Protein AF-A0A2N5GWT9-F1 (afdb_monomer_lite)

Radius of gyration: 23.22 Å; chains: 1; bounding box: 47×34×68 Å

Foldseek 3Di:
DLVVCVVVVHDDLDDQDDDPPPDQADDLVQWDADPVQRWTAHPVRFIWHFDDWDADPVRFIWTKTWTPLVCLVPDPCNVRHDPPPDSTHMDTAGPCNVSSVVSVVVCPDVVSVVVVVCCVVPPPVLVVCLCPPVVPVDQPDDDPVSSVVSVVSSVVVSVVVVVVVVVD

Structure (mmCIF, N/CA/C/O backbone):
data_AF-A0A2N5GWT9-F1
#
_entry.id   AF-A0A2N5GWT9-F1
#
loop_
_atom_site.group_PDB
_atom_site.id
_atom_site.type_symbol
_atom_site.label_atom_id
_atom_site.label_alt_id
_atom_site.label_comp_id
_atom_site.label_asym_id
_atom_site.label_entity_id
_atom_site.label_seq_id
_atom_site.pdbx_PDB_ins_code
_atom_site.Cartn_x
_atom_site.Cartn_y
_atom_site.Cartn_z
_atom_site.occupancy
_atom_site.B_iso_or_equiv
_atom_site.auth_seq_id
_atom_site.auth_comp_id
_atom_site.auth_asym_id
_atom_site.auth_atom_id
_atom_site.pdbx_PDB_model_num
ATOM 1 N N . MET A 1 1 ? -1.527 5.033 -4.634 1.00 63.69 1 MET A N 1
ATOM 2 C CA . MET A 1 1 ? -1.579 4.139 -5.816 1.00 63.69 1 MET A CA 1
ATOM 3 C C . MET A 1 1 ? -3.014 3.787 -6.204 1.00 63.69 1 MET A C 1
ATOM 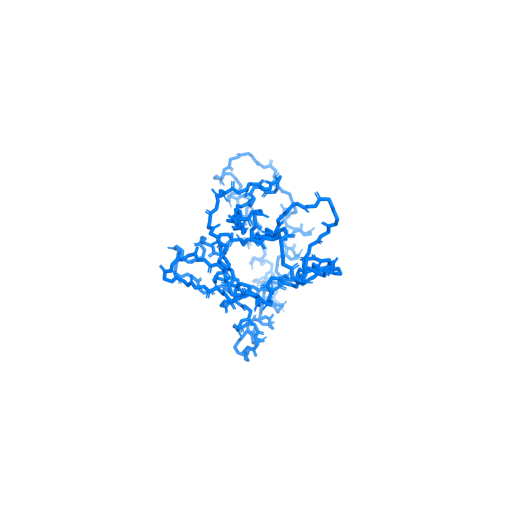5 O O . MET A 1 1 ? -3.448 4.249 -7.245 1.00 63.69 1 MET A O 1
ATOM 9 N N . HIS A 1 2 ? -3.769 3.047 -5.380 1.00 72.94 2 HIS A N 1
ATOM 10 C CA . HIS A 1 2 ? -5.136 2.610 -5.716 1.00 72.94 2 HIS A CA 1
ATOM 11 C C . HIS A 1 2 ? -6.083 3.750 -6.127 1.00 72.94 2 HIS A C 1
ATOM 13 O O . HIS A 1 2 ? -6.770 3.626 -7.133 1.00 72.94 2 HIS A O 1
ATOM 19 N N . HIS A 1 3 ? -6.065 4.876 -5.405 1.00 75.50 3 HIS A N 1
ATOM 20 C CA . HIS A 1 3 ? -6.870 6.051 -5.756 1.00 75.50 3 HIS A CA 1
ATOM 21 C C . HIS A 1 3 ? -6.557 6.581 -7.163 1.00 75.50 3 HIS A C 1
ATOM 23 O O . HIS A 1 3 ? -7.466 6.763 -7.958 1.00 75.50 3 HIS A O 1
ATOM 29 N N . GLY A 1 4 ? -5.276 6.773 -7.498 1.00 81.50 4 GLY A N 1
ATOM 30 C CA . GLY A 1 4 ? -4.877 7.272 -8.819 1.00 81.50 4 GLY A CA 1
ATOM 31 C C . GLY A 1 4 ? -5.277 6.331 -9.957 1.00 81.50 4 GLY A C 1
ATOM 32 O O . GLY A 1 4 ? -5.696 6.794 -11.007 1.00 81.50 4 GLY A O 1
ATOM 33 N N . LEU A 1 5 ? -5.225 5.015 -9.730 1.00 84.06 5 LEU A N 1
ATOM 34 C CA . LEU A 1 5 ? -5.711 4.036 -10.705 1.00 84.06 5 LEU A CA 1
ATOM 35 C C . LEU A 1 5 ? -7.223 4.143 -10.919 1.00 84.06 5 LEU A C 1
ATOM 37 O O . LEU A 1 5 ? -7.663 4.091 -12.058 1.00 84.06 5 LEU A O 1
ATOM 41 N N . LYS A 1 6 ? -8.001 4.354 -9.847 1.00 82.81 6 LYS A N 1
ATOM 42 C CA . LYS A 1 6 ? -9.445 4.603 -9.951 1.00 82.81 6 LYS A CA 1
ATOM 43 C C . LYS A 1 6 ? -9.733 5.873 -10.754 1.00 82.81 6 LYS A C 1
ATOM 45 O O . LYS A 1 6 ? -10.580 5.836 -11.632 1.00 82.81 6 LYS A O 1
ATOM 50 N N . THR A 1 7 ? -9.020 6.968 -10.479 1.00 86.19 7 THR A N 1
ATOM 51 C CA . THR A 1 7 ? -9.175 8.243 -11.205 1.00 86.19 7 THR A CA 1
ATOM 52 C C . THR A 1 7 ? -8.882 8.107 -12.699 1.00 86.19 7 THR A C 1
ATOM 54 O O . THR A 1 7 ? -9.497 8.794 -13.500 1.00 86.19 7 THR A O 1
ATOM 57 N N . LEU A 1 8 ? -7.953 7.225 -13.067 1.00 90.19 8 LEU A N 1
ATOM 58 C CA . LEU A 1 8 ? -7.592 6.948 -14.458 1.00 90.19 8 LEU A CA 1
ATOM 59 C C . LEU A 1 8 ? -8.407 5.804 -15.082 1.00 90.19 8 LEU A C 1
ATOM 61 O O . LEU A 1 8 ? -8.087 5.384 -16.187 1.00 90.19 8 LEU A O 1
ATOM 65 N N . GLU A 1 9 ? -9.395 5.258 -14.366 1.00 90.31 9 GLU A N 1
ATOM 66 C CA . GLU A 1 9 ? -10.211 4.114 -14.804 1.00 90.31 9 GLU A CA 1
ATOM 67 C C . GLU A 1 9 ? -9.389 2.854 -15.143 1.00 90.31 9 GLU A C 1
ATOM 69 O O . GLU A 1 9 ? -9.792 1.982 -15.911 1.00 90.31 9 GLU A O 1
ATOM 74 N N . ILE A 1 10 ? -8.218 2.710 -14.517 1.00 88.75 10 ILE A N 1
ATOM 75 C CA . ILE A 1 10 ? -7.319 1.574 -14.715 1.00 88.75 10 ILE A CA 1
ATOM 76 C C . ILE A 1 10 ? -7.591 0.509 -13.653 1.00 88.75 10 ILE A C 1
ATOM 78 O O . ILE A 1 10 ? -7.405 0.718 -12.450 1.00 88.75 10 ILE A O 1
ATOM 82 N N . THR A 1 11 ? -7.924 -0.703 -14.097 1.00 88.69 11 THR A N 1
ATOM 83 C CA . THR A 1 11 ? -8.019 -1.864 -13.201 1.00 88.69 11 THR A CA 1
ATOM 84 C C . THR A 1 11 ? -6.625 -2.403 -12.870 1.00 88.69 11 THR A C 1
ATOM 86 O O . THR A 1 11 ? -5.988 -3.086 -13.669 1.00 88.69 11 THR A O 1
ATOM 89 N N . GLY A 1 12 ? -6.129 -2.104 -11.667 1.00 87.50 12 GLY A N 1
ATOM 90 C CA . GLY A 1 12 ? -4.805 -2.550 -11.223 1.00 87.50 12 GLY A CA 1
ATOM 91 C C . GLY A 1 12 ? -4.802 -3.933 -10.575 1.00 87.50 12 GLY A C 1
ATOM 92 O O . GLY A 1 12 ? -5.414 -4.112 -9.529 1.00 87.50 12 GLY A O 1
ATOM 93 N N . TYR A 1 13 ? -4.036 -4.881 -11.118 1.00 90.56 13 TYR A N 1
ATOM 94 C CA . TYR A 1 13 ? -3.779 -6.198 -10.513 1.00 90.56 13 TYR A CA 1
ATOM 95 C C . TYR A 1 13 ? -2.565 -6.132 -9.579 1.00 90.56 13 TYR A C 1
ATOM 97 O O . TYR A 1 13 ? -1.442 -6.471 -9.959 1.00 90.56 13 TYR A O 1
ATOM 105 N N . ILE A 1 14 ? -2.779 -5.645 -8.359 1.00 88.94 14 ILE A N 1
ATOM 106 C CA . ILE A 1 14 ? -1.701 -5.375 -7.401 1.00 88.94 14 ILE A CA 1
ATOM 107 C C . ILE A 1 14 ? -1.608 -6.528 -6.406 1.00 88.94 14 ILE A C 1
ATOM 109 O O . ILE A 1 14 ? -2.626 -6.988 -5.892 1.00 88.94 14 ILE A O 1
ATOM 113 N N . SER A 1 15 ? -0.392 -6.981 -6.105 1.00 87.62 15 SER A N 1
ATOM 114 C CA . SER A 1 15 ? -0.173 -7.972 -5.051 1.00 87.62 15 SER A CA 1
ATOM 115 C C . SER A 1 15 ? -0.689 -7.438 -3.713 1.00 87.62 15 SER A C 1
ATOM 117 O O . SER A 1 15 ? -0.223 -6.379 -3.287 1.00 87.62 15 SER A O 1
ATOM 119 N N . PRO A 1 16 ? -1.637 -8.122 -3.045 1.00 84.19 16 PRO A N 1
ATOM 120 C CA . PRO A 1 16 ? -2.128 -7.679 -1.750 1.00 84.19 16 PRO A CA 1
ATOM 121 C C . PRO A 1 16 ? -0.981 -7.624 -0.745 1.00 84.19 16 PRO A C 1
ATOM 123 O O . PRO A 1 16 ? -0.257 -8.604 -0.563 1.00 84.19 16 PRO A O 1
ATOM 126 N N . THR A 1 17 ? -0.824 -6.489 -0.077 1.00 72.44 17 THR A N 1
ATOM 127 C CA . THR A 1 17 ? 0.064 -6.386 1.076 1.00 72.44 17 THR A CA 1
ATOM 128 C C . THR A 1 17 ? -0.570 -7.120 2.253 1.00 72.44 17 THR A C 1
ATOM 130 O O . THR A 1 17 ? -1.733 -6.899 2.597 1.00 72.44 17 THR A O 1
ATOM 133 N N . GLN A 1 18 ? 0.188 -8.026 2.870 1.00 61.91 18 GLN A N 1
ATOM 134 C CA . GLN A 1 18 ? -0.217 -8.629 4.133 1.00 61.91 18 GLN A CA 1
ATOM 135 C C . GLN A 1 18 ? 0.084 -7.625 5.246 1.00 61.91 18 GLN A C 1
ATOM 137 O O . GLN A 1 18 ? 1.242 -7.314 5.510 1.00 61.91 18 GLN A O 1
ATOM 142 N N . SER A 1 19 ? -0.953 -7.085 5.882 1.00 57.53 19 SER A N 1
ATOM 143 C CA . SER A 1 19 ? -0.785 -6.351 7.132 1.00 57.53 19 SER A CA 1
ATOM 144 C C . SER A 1 19 ? -0.745 -7.364 8.274 1.00 57.53 19 SER A C 1
ATOM 146 O O . SER A 1 19 ? -1.789 -7.902 8.652 1.00 57.53 19 SER A O 1
ATOM 148 N N . ASN A 1 20 ? 0.440 -7.619 8.830 1.00 44.91 20 ASN A N 1
ATOM 149 C CA . ASN A 1 20 ? 0.569 -8.300 10.116 1.00 44.91 20 ASN A CA 1
ATOM 150 C C . ASN A 1 20 ? 0.181 -7.324 11.230 1.00 44.91 20 ASN A C 1
ATOM 152 O O . ASN A 1 20 ? 1.035 -6.792 11.931 1.00 44.91 20 ASN A O 1
ATOM 156 N N . THR A 1 21 ? -1.112 -7.068 11.410 1.00 47.81 21 THR A N 1
ATOM 157 C CA . THR A 1 21 ? -1.599 -6.511 12.675 1.00 47.81 21 THR A CA 1
ATOM 158 C C . THR A 1 21 ? -1.760 -7.656 13.664 1.00 47.81 21 THR A C 1
ATOM 160 O O . THR A 1 21 ? -2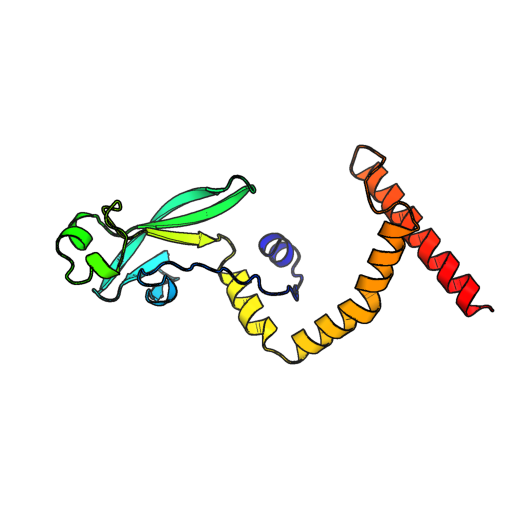.860 -8.110 13.962 1.00 47.81 21 THR A O 1
ATOM 163 N N . ALA A 1 22 ? -0.619 -8.151 14.147 1.00 39.81 22 ALA A N 1
ATOM 164 C CA . ALA A 1 22 ? -0.556 -8.973 15.343 1.00 39.81 22 ALA A CA 1
ATOM 165 C C . ALA A 1 22 ? -0.800 -8.059 16.550 1.00 39.81 22 ALA A C 1
ATOM 167 O O . ALA A 1 22 ? 0.126 -7.537 17.165 1.00 39.81 22 ALA A O 1
ATOM 168 N N . HIS A 1 23 ? -2.067 -7.829 16.866 1.00 46.97 23 HIS A N 1
ATOM 169 C CA . HIS A 1 23 ? -2.443 -7.389 18.197 1.00 46.97 23 HIS A CA 1
ATOM 170 C C . HIS A 1 23 ? -3.282 -8.494 18.826 1.00 46.97 23 HIS A C 1
ATOM 172 O O . HIS A 1 23 ? -4.234 -8.965 18.214 1.00 46.97 23 HIS A O 1
ATOM 178 N N . ASN A 1 24 ? -2.952 -8.869 20.064 1.00 49.34 24 ASN A N 1
ATOM 179 C CA . ASN A 1 24 ? -3.764 -9.737 20.932 1.00 49.34 24 ASN A CA 1
ATOM 180 C C . ASN A 1 24 ? -5.099 -9.074 21.350 1.00 49.34 24 ASN A C 1
ATOM 182 O O . ASN A 1 24 ? -5.642 -9.382 22.404 1.00 49.34 24 ASN A O 1
ATOM 186 N N . SER A 1 25 ? -5.597 -8.112 20.572 1.00 60.56 25 SER A N 1
ATOM 187 C CA . SER A 1 25 ? -6.873 -7.438 20.781 1.00 60.56 25 SER A CA 1
ATOM 188 C C . SER A 1 25 ? -7.813 -7.772 19.634 1.00 60.56 25 SER A C 1
ATOM 190 O O . SER A 1 25 ? -7.366 -8.104 18.534 1.00 60.56 25 SER A O 1
ATOM 192 N N . THR A 1 26 ? -9.116 -7.667 19.892 1.00 60.84 26 THR A N 1
ATOM 193 C CA . THR A 1 26 ? -10.173 -7.835 18.885 1.00 60.84 26 THR A CA 1
ATOM 194 C C . THR A 1 26 ? -9.769 -7.159 17.570 1.00 60.84 26 THR A C 1
ATOM 196 O O . THR A 1 26 ? -9.310 -6.011 17.568 1.00 60.84 26 THR A O 1
ATOM 199 N N . SER A 1 27 ? -9.885 -7.860 16.445 1.00 70.19 27 SER A N 1
ATOM 200 C CA . SER A 1 27 ? -9.480 -7.342 15.140 1.00 70.19 27 SER A CA 1
ATOM 201 C C . SER A 1 27 ? -10.468 -6.273 14.674 1.00 70.19 27 SER A C 1
ATOM 203 O O . SER A 1 27 ? -11.625 -6.260 15.081 1.00 70.19 27 SER A O 1
ATOM 205 N N . TYR A 1 28 ? -10.061 -5.371 13.775 1.00 70.62 28 TYR A N 1
ATOM 206 C CA . TYR A 1 28 ? -11.037 -4.505 13.090 1.00 70.62 28 TYR A CA 1
ATOM 207 C C . TYR A 1 28 ? -12.065 -5.327 12.295 1.00 70.62 28 TYR A C 1
ATOM 209 O O . TYR A 1 28 ? -13.150 -4.835 12.020 1.00 70.62 28 TYR A O 1
ATOM 217 N N . ARG A 1 29 ? -11.726 -6.577 11.942 1.00 71.75 29 ARG A N 1
ATOM 218 C CA . ARG A 1 29 ? -12.608 -7.512 11.231 1.00 71.75 29 ARG A CA 1
ATOM 219 C C . ARG A 1 29 ? -13.823 -7.945 12.048 1.00 71.75 29 ARG A C 1
ATOM 221 O O . ARG A 1 29 ? -14.809 -8.362 11.460 1.00 71.75 29 ARG A O 1
ATOM 228 N N . ASP A 1 30 ? -13.759 -7.814 13.369 1.00 81.25 30 ASP A N 1
ATOM 229 C CA . ASP A 1 30 ? -14.874 -8.131 14.267 1.00 81.25 30 ASP A CA 1
ATOM 230 C C . ASP A 1 30 ? -15.878 -6.968 14.384 1.00 81.25 30 ASP A C 1
ATOM 232 O O . ASP A 1 30 ? -16.831 -7.034 15.161 1.00 81.25 30 ASP A O 1
ATOM 236 N N . PHE A 1 31 ? -15.644 -5.878 13.644 1.00 88.38 31 PHE A N 1
ATOM 237 C CA . PHE A 1 31 ? -16.514 -4.714 13.569 1.00 88.38 31 PHE A CA 1
ATOM 238 C C . PHE A 1 31 ? -17.174 -4.673 12.197 1.00 88.38 31 PHE A C 1
ATOM 240 O O . PHE A 1 31 ? -16.521 -4.855 11.169 1.00 88.38 31 PHE A O 1
ATOM 247 N N . ILE A 1 32 ? -18.468 -4.377 12.185 1.00 89.88 32 ILE A N 1
ATOM 248 C CA . ILE A 1 32 ? -19.246 -4.254 10.954 1.00 89.88 32 ILE A CA 1
ATOM 249 C C . ILE A 1 32 ? -19.164 -2.802 10.496 1.00 89.88 32 ILE A C 1
ATOM 251 O O . ILE A 1 32 ? -19.490 -1.901 11.267 1.00 89.88 32 ILE A O 1
ATOM 255 N N . TYR A 1 33 ? -18.702 -2.575 9.269 1.00 90.12 33 TYR A N 1
ATOM 256 C CA . TYR A 1 33 ? -18.702 -1.247 8.665 1.00 90.12 33 TYR A CA 1
ATOM 257 C C . TYR A 1 33 ? -20.038 -0.981 7.974 1.00 90.12 33 TYR A C 1
ATOM 259 O O . TYR A 1 33 ? -20.495 -1.804 7.184 1.00 90.12 33 TYR A O 1
ATOM 267 N N . ASP A 1 34 ? -20.629 0.165 8.277 1.00 91.19 34 ASP A N 1
ATOM 268 C CA . ASP A 1 34 ? -21.826 0.707 7.647 1.00 91.19 34 ASP A CA 1
ATOM 269 C C . ASP A 1 34 ? -21.407 1.869 6.737 1.00 91.19 34 ASP A C 1
ATOM 271 O O . ASP A 1 34 ? -20.944 2.909 7.221 1.00 91.19 34 ASP A O 1
ATOM 275 N N . ASP A 1 35 ? -21.529 1.649 5.426 1.00 87.69 35 ASP A N 1
ATOM 276 C CA . ASP A 1 35 ? -21.122 2.597 4.383 1.00 87.69 35 ASP A CA 1
ATOM 277 C C . ASP A 1 35 ? -22.071 3.801 4.295 1.00 87.69 35 ASP A C 1
ATOM 279 O O . ASP A 1 35 ? -21.621 4.912 4.027 1.00 87.69 35 ASP A O 1
ATOM 283 N N . GLU A 1 36 ? -23.362 3.617 4.599 1.00 90.50 36 GLU A N 1
ATOM 284 C CA . GLU A 1 36 ? -24.358 4.693 4.522 1.00 90.50 36 GLU A CA 1
ATOM 285 C C . GLU A 1 36 ? -24.116 5.750 5.599 1.00 90.50 36 GLU A C 1
ATOM 287 O O . GLU A 1 36 ? -24.197 6.952 5.345 1.00 90.50 36 GLU A O 1
ATOM 292 N N . ASN A 1 37 ? -23.785 5.302 6.811 1.00 91.88 37 ASN A N 1
ATOM 293 C CA . ASN A 1 37 ? -23.570 6.188 7.954 1.00 91.88 37 ASN A CA 1
ATOM 294 C C . ASN A 1 37 ? -22.089 6.541 8.193 1.00 91.88 37 ASN A C 1
ATOM 296 O O . ASN A 1 37 ? -21.795 7.311 9.107 1.00 91.88 37 ASN A O 1
ATOM 300 N N . ASP A 1 38 ? -21.156 5.971 7.420 1.00 91.50 38 ASP A N 1
ATOM 301 C CA . ASP A 1 38 ? -19.702 6.023 7.652 1.00 91.50 38 ASP A CA 1
ATOM 302 C C . ASP A 1 38 ? -19.348 5.708 9.123 1.00 91.50 38 ASP A C 1
ATOM 304 O O . ASP A 1 38 ? -18.691 6.484 9.828 1.00 91.50 38 ASP A O 1
ATOM 308 N N . THR A 1 39 ? -19.831 4.564 9.626 1.00 93.25 39 THR A N 1
ATOM 309 C CA . THR A 1 39 ? -19.586 4.129 11.013 1.00 93.25 39 THR A CA 1
ATOM 310 C C . THR A 1 39 ? -19.185 2.666 11.113 1.00 93.25 39 THR A C 1
ATOM 312 O O . THR A 1 39 ? -19.511 1.846 10.263 1.00 93.25 39 THR A O 1
ATOM 315 N N . TYR A 1 40 ? -18.483 2.320 12.191 1.00 93.06 40 TYR A N 1
ATOM 316 C CA . TYR A 1 40 ? -18.255 0.928 12.572 1.00 93.06 40 TYR A CA 1
ATOM 317 C C . TYR A 1 40 ? -19.140 0.545 13.753 1.00 93.06 40 TYR A C 1
ATOM 319 O O . TYR A 1 40 ? -19.266 1.314 14.699 1.00 93.06 40 TYR A O 1
ATOM 327 N N . THR A 1 41 ? -19.679 -0.666 13.755 1.00 93.25 41 THR A N 1
ATOM 328 C CA . THR A 1 41 ? -20.451 -1.218 14.873 1.00 93.25 41 THR A CA 1
ATOM 329 C C . THR A 1 41 ? -19.672 -2.351 15.525 1.00 93.25 41 THR A C 1
ATOM 331 O O . THR A 1 41 ? -19.189 -3.255 14.842 1.00 93.25 41 THR A O 1
ATOM 334 N N . CYS A 1 42 ? -19.507 -2.290 16.848 1.00 90.50 42 CYS A N 1
ATOM 335 C CA . CYS A 1 42 ? -18.831 -3.335 17.617 1.00 90.50 42 CYS A CA 1
ATOM 336 C C . CYS A 1 42 ? -19.793 -4.463 18.030 1.00 90.50 42 CYS A C 1
ATOM 338 O O . CYS A 1 42 ? -21.010 -4.311 17.957 1.00 90.50 42 CYS A O 1
ATOM 340 N N . GLN A 1 43 ? -19.255 -5.567 18.555 1.00 87.56 43 GLN A N 1
ATOM 341 C CA . GLN A 1 43 ? -20.049 -6.699 19.063 1.00 87.56 43 GLN A CA 1
ATOM 342 C C . GLN A 1 43 ? -21.025 -6.317 20.194 1.00 87.56 43 GLN A C 1
ATOM 344 O O . GLN A 1 43 ? -22.079 -6.924 20.331 1.00 87.56 43 GLN A O 1
ATOM 349 N N . ASN A 1 44 ? -20.715 -5.269 20.967 1.00 88.69 44 ASN A N 1
ATOM 350 C CA . ASN A 1 44 ? -21.607 -4.711 21.992 1.00 88.69 44 ASN A CA 1
ATOM 351 C C . ASN A 1 44 ? -22.586 -3.653 21.431 1.00 88.69 44 ASN A C 1
ATOM 353 O O . ASN A 1 44 ? -23.055 -2.788 22.169 1.00 88.69 44 ASN A O 1
ATOM 357 N N . GLN A 1 45 ? -22.816 -3.659 20.112 1.00 90.19 45 GLN A N 1
ATOM 358 C CA . GLN A 1 45 ? -23.719 -2.765 19.370 1.00 90.19 45 GLN A CA 1
ATOM 359 C C . GLN A 1 45 ? -23.421 -1.260 19.510 1.00 90.19 45 GLN A C 1
ATOM 361 O O . GLN A 1 45 ? -24.250 -0.416 19.175 1.00 90.19 45 GLN A O 1
ATOM 366 N N . GLN A 1 46 ? -22.223 -0.894 19.971 1.00 91.94 46 GLN A N 1
ATOM 367 C CA . GLN A 1 46 ? -21.802 0.505 20.053 1.00 91.94 46 GLN A CA 1
ATOM 368 C C . GLN A 1 46 ? -21.231 0.967 18.716 1.00 91.94 46 GLN A C 1
ATOM 370 O O . GLN A 1 46 ? -20.423 0.263 18.099 1.00 91.94 46 GLN A O 1
ATOM 375 N N . LYS A 1 47 ? -21.617 2.177 18.302 1.00 93.94 47 LYS A N 1
ATOM 376 C CA . LYS A 1 47 ? -21.126 2.812 17.076 1.00 93.94 47 LYS A CA 1
ATOM 377 C C . LYS A 1 47 ? -19.808 3.550 17.317 1.00 93.94 47 LYS A C 1
ATOM 379 O O . LYS A 1 47 ? -19.619 4.239 18.320 1.00 93.94 47 LYS A O 1
ATOM 384 N N . LEU A 1 48 ? -18.902 3.419 16.361 1.00 94.69 48 LEU A N 1
ATOM 385 C CA . LEU A 1 48 ? -17.646 4.136 16.249 1.00 94.69 48 LEU A CA 1
ATOM 386 C C . LEU A 1 48 ? -17.780 5.084 15.061 1.00 94.69 48 LEU A C 1
ATOM 388 O O . LEU A 1 48 ? -17.818 4.650 13.909 1.00 94.69 48 LEU A O 1
ATOM 392 N N . SER A 1 49 ? -17.849 6.375 15.353 1.00 95.44 49 SER A N 1
ATOM 393 C CA . SER A 1 49 ? -17.998 7.413 14.336 1.00 95.44 49 SER A CA 1
ATOM 394 C C . SER A 1 49 ? -16.640 7.922 13.875 1.00 95.44 49 SER A C 1
ATOM 396 O O . SER A 1 49 ? -15.656 7.886 14.629 1.00 95.44 49 SER A O 1
ATOM 398 N N . PHE A 1 50 ? -16.597 8.422 12.641 1.00 95.00 50 PHE A N 1
ATOM 399 C CA . PHE A 1 50 ? -15.441 9.146 12.131 1.00 95.00 50 PHE A CA 1
ATOM 400 C C . PHE A 1 50 ? -15.065 10.293 13.080 1.00 95.00 50 PHE A C 1
ATOM 402 O O . PHE A 1 50 ? -15.923 11.005 13.597 1.00 95.00 50 PHE A O 1
ATOM 409 N N . THR A 1 51 ? -13.769 10.444 13.341 1.00 94.75 51 THR A N 1
ATOM 410 C CA . THR A 1 51 ? -13.237 11.483 14.229 1.00 94.75 51 THR A CA 1
ATOM 411 C C . THR A 1 51 ? -12.332 12.446 13.471 1.00 94.75 51 THR A C 1
ATOM 413 O O . THR A 1 51 ? -12.564 13.648 13.492 1.00 94.75 51 THR A O 1
ATOM 416 N N . HIS A 1 52 ? -11.274 11.940 12.837 1.00 93.94 52 HIS A N 1
ATOM 417 C CA . HIS A 1 52 ? -10.307 12.767 12.116 1.00 93.94 52 HIS A CA 1
ATOM 418 C C . HIS A 1 52 ? -9.517 11.940 11.100 1.00 93.94 52 HIS A C 1
ATOM 420 O O . HIS A 1 52 ? -9.524 10.705 11.126 1.00 93.94 52 HIS A O 1
ATOM 426 N N . LEU A 1 53 ? -8.812 12.636 10.208 1.00 93.88 53 LEU A N 1
ATOM 427 C CA . LEU A 1 53 ? -7.802 12.033 9.348 1.00 93.88 53 LEU A CA 1
ATOM 428 C C . LEU A 1 53 ? -6.451 12.031 10.060 1.00 93.88 53 LEU A C 1
ATOM 430 O O . LEU A 1 53 ? -5.994 13.068 10.538 1.00 93.88 53 LEU A O 1
ATOM 434 N N . ARG A 1 54 ? -5.789 10.876 10.079 1.00 92.69 54 ARG A N 1
ATOM 435 C CA . ARG A 1 54 ? -4.406 10.732 10.531 1.00 92.69 54 ARG A CA 1
ATOM 436 C C . ARG A 1 54 ? -3.502 10.549 9.322 1.00 92.69 54 ARG A C 1
ATOM 438 O O . ARG A 1 54 ? -3.787 9.733 8.445 1.00 92.69 54 ARG A O 1
ATOM 445 N N . ARG A 1 55 ? -2.404 11.298 9.283 1.00 91.69 55 ARG A N 1
ATOM 446 C CA . ARG A 1 55 ? -1.346 11.137 8.283 1.00 91.69 55 ARG A CA 1
ATOM 447 C C . ARG A 1 55 ? -0.198 10.336 8.894 1.00 91.69 55 ARG A C 1
ATOM 449 O O . ARG A 1 55 ? 0.179 10.592 10.034 1.00 91.69 55 ARG A O 1
ATOM 456 N N . THR A 1 56 ? 0.322 9.354 8.167 1.00 85.62 56 THR A N 1
ATOM 457 C CA . THR A 1 56 ? 1.560 8.649 8.532 1.00 85.62 56 THR A CA 1
ATOM 458 C C . THR A 1 56 ? 2.781 9.386 7.990 1.00 85.62 56 THR A C 1
ATOM 460 O O . THR A 1 56 ? 2.664 10.196 7.066 1.00 85.62 56 THR A O 1
ATOM 463 N N . ASP A 1 57 ? 3.963 9.051 8.506 1.00 83.50 57 ASP A N 1
ATOM 464 C CA . ASP A 1 57 ? 5.244 9.577 8.010 1.00 83.50 57 ASP A CA 1
ATOM 465 C C . ASP A 1 57 ? 5.466 9.245 6.524 1.00 83.50 57 ASP A C 1
ATOM 467 O O . ASP A 1 57 ? 5.994 10.048 5.758 1.00 83.50 57 ASP A O 1
ATOM 471 N N . GLU A 1 5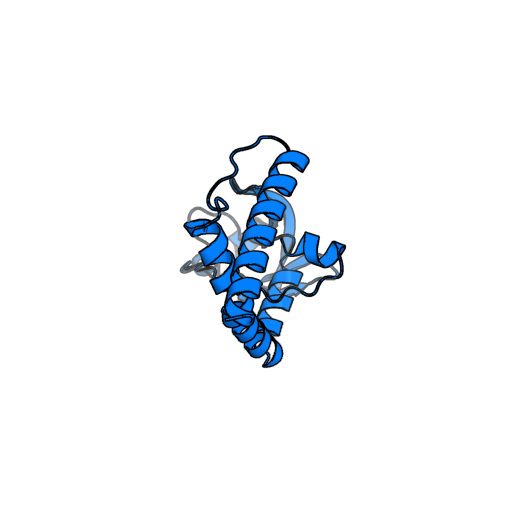8 ? 4.934 8.105 6.074 1.00 80.81 58 GLU A N 1
ATOM 472 C CA . GLU A 1 58 ? 4.902 7.674 4.669 1.00 80.81 58 GLU A CA 1
ATOM 473 C C . GLU A 1 58 ? 3.888 8.447 3.802 1.00 80.81 58 GLU A C 1
ATOM 475 O O . GLU A 1 58 ? 3.577 8.046 2.680 1.00 80.81 58 GLU A O 1
ATOM 480 N N . GLN A 1 59 ? 3.329 9.544 4.319 1.00 80.12 59 GLN A N 1
ATOM 481 C CA . GLN A 1 59 ? 2.326 10.382 3.662 1.00 80.12 59 GLN A CA 1
ATOM 482 C C . GLN A 1 59 ? 1.038 9.644 3.271 1.00 80.12 59 GLN A C 1
ATOM 484 O O . GLN A 1 59 ? 0.308 10.081 2.378 1.00 80.12 59 GLN A O 1
ATOM 489 N N . GLN A 1 60 ? 0.724 8.541 3.948 1.00 81.38 60 GLN A N 1
ATOM 490 C CA . GLN A 1 60 ? -0.548 7.855 3.777 1.00 81.38 60 GLN A CA 1
ATOM 491 C C . GLN A 1 60 ? -1.585 8.453 4.721 1.00 81.38 60 GLN A C 1
ATOM 493 O O . GLN A 1 60 ? -1.279 8.818 5.856 1.00 81.38 60 GLN A O 1
ATOM 498 N N . TYR A 1 61 ? -2.827 8.525 4.258 1.00 87.75 61 TYR A N 1
ATOM 499 C CA . TYR A 1 61 ? -3.937 9.046 5.041 1.00 87.75 61 TYR A CA 1
ATOM 500 C C . TYR A 1 61 ? -4.868 7.917 5.486 1.00 87.75 61 TYR A C 1
ATOM 502 O O . TYR A 1 61 ? -5.248 7.048 4.692 1.00 87.75 61 TYR A O 1
ATOM 510 N N . TYR A 1 62 ? -5.256 7.975 6.756 1.00 89.88 62 TYR A N 1
ATOM 511 C CA . TYR A 1 62 ? -6.156 7.041 7.418 1.00 89.88 62 TYR A CA 1
ATOM 512 C C . TYR A 1 62 ? -7.337 7.809 8.003 1.00 89.88 62 TYR A C 1
ATOM 514 O O . TYR A 1 62 ? -7.155 8.829 8.667 1.00 89.88 62 TYR A O 1
ATOM 522 N N . LYS A 1 63 ? -8.550 7.307 7.784 1.00 91.50 63 LYS A N 1
ATOM 523 C CA . LYS A 1 63 ? -9.729 7.707 8.546 1.00 91.50 63 LYS A CA 1
ATOM 524 C C . LYS A 1 63 ? -9.685 7.025 9.910 1.00 91.50 63 LYS A C 1
ATOM 526 O O . LYS A 1 63 ? -9.513 5.807 9.991 1.00 91.50 63 LYS A O 1
ATOM 531 N N . VAL A 1 64 ? -9.838 7.808 10.970 1.00 92.88 64 VAL A N 1
ATOM 532 C CA . VAL A 1 64 ? -9.861 7.313 12.346 1.00 92.88 64 VAL A CA 1
ATOM 533 C C . VAL A 1 64 ? -11.294 7.317 12.857 1.00 92.88 64 VAL A C 1
ATOM 535 O O . VAL A 1 64 ? -11.957 8.354 12.842 1.00 92.88 64 VAL A O 1
ATOM 538 N N . TYR A 1 65 ? -11.745 6.167 13.352 1.00 93.88 65 TYR A N 1
ATOM 539 C CA . TYR A 1 65 ? -13.064 5.960 13.943 1.00 93.88 65 TYR A CA 1
ATOM 540 C C . TYR A 1 65 ? -12.912 5.624 15.418 1.00 93.88 65 TYR A C 1
ATOM 542 O O . TYR A 1 65 ? -12.019 4.866 15.794 1.00 93.88 65 TYR A O 1
ATOM 550 N N . SER A 1 66 ? -13.762 6.178 16.276 1.00 94.00 66 SER A N 1
ATOM 551 C CA . SER A 1 66 ? -13.668 5.970 17.723 1.00 94.00 66 SER A CA 1
ATOM 552 C C . SER A 1 66 ? -15.033 5.790 18.363 1.00 94.00 66 SER A C 1
ATOM 554 O O . SER A 1 66 ? -15.982 6.496 18.030 1.00 94.00 66 SER A O 1
ATOM 556 N N . ALA A 1 67 ? -15.105 4.889 19.341 1.00 94.00 67 ALA A N 1
ATOM 557 C CA . ALA A 1 67 ? -16.266 4.776 20.221 1.00 94.00 67 ALA A CA 1
ATOM 558 C C . ALA A 1 67 ? -16.258 5.918 21.245 1.00 94.00 67 ALA A C 1
ATOM 560 O O . ALA A 1 67 ? -15.221 6.544 21.499 1.00 94.00 67 ALA A O 1
ATOM 561 N N . LYS A 1 68 ? -17.388 6.175 21.907 1.00 92.88 68 LYS A N 1
ATOM 562 C CA . LYS A 1 68 ? -17.385 7.075 23.064 1.00 92.88 68 LYS A CA 1
ATOM 563 C C . LYS A 1 68 ? -16.722 6.364 24.244 1.00 92.88 68 LYS A C 1
ATOM 565 O O . LYS A 1 68 ? -17.013 5.211 24.550 1.00 92.88 68 LYS A O 1
ATOM 570 N N . ALA A 1 69 ? -15.847 7.076 24.953 1.00 91.19 69 ALA A N 1
ATOM 571 C CA . ALA A 1 69 ? -15.129 6.507 26.096 1.00 91.19 69 ALA A CA 1
ATOM 572 C C . ALA A 1 69 ? -16.069 6.048 27.226 1.00 91.19 69 ALA A C 1
ATOM 574 O O . ALA A 1 69 ? -15.750 5.094 27.928 1.00 91.19 69 ALA A O 1
ATOM 575 N N . LYS A 1 70 ? -17.234 6.697 27.379 1.00 92.38 70 LYS A N 1
ATOM 576 C CA . LYS A 1 70 ? -18.258 6.325 28.367 1.00 92.38 70 LYS A CA 1
ATOM 577 C C . LYS A 1 70 ? -18.796 4.914 28.108 1.00 92.38 70 LYS A C 1
ATOM 579 O O . LYS A 1 70 ? -18.800 4.100 29.026 1.00 92.38 70 LYS A O 1
ATOM 584 N N . ASP A 1 71 ? -19.113 4.606 26.854 1.00 91.12 71 ASP A N 1
ATOM 585 C CA . ASP A 1 71 ? -19.658 3.308 26.446 1.00 91.12 71 ASP A CA 1
ATOM 586 C C . ASP A 1 71 ? -18.599 2.200 26.589 1.00 91.12 71 ASP A C 1
ATOM 588 O O . ASP A 1 71 ? -18.887 1.093 27.037 1.00 91.12 71 ASP A O 1
ATOM 592 N N . CYS A 1 72 ? -17.328 2.507 26.298 1.00 91.25 72 CYS A N 1
ATOM 593 C CA . CYS A 1 72 ? -16.215 1.572 26.500 1.00 91.25 72 CYS A CA 1
ATOM 594 C C . CYS A 1 72 ? -15.798 1.388 27.970 1.00 91.25 72 CYS A C 1
ATOM 596 O O . CYS A 1 72 ? -15.103 0.420 28.286 1.00 91.25 72 CYS A O 1
ATOM 598 N N . LYS A 1 73 ? -16.155 2.310 28.873 1.00 89.75 73 LYS A N 1
ATOM 599 C CA . LYS A 1 73 ? -15.798 2.220 30.298 1.00 89.75 73 LYS A CA 1
ATOM 600 C C . LYS A 1 73 ? -16.587 1.121 31.009 1.00 89.75 73 LYS A C 1
ATOM 602 O O . LYS A 1 73 ? -16.022 0.445 31.858 1.00 89.75 73 LYS A O 1
ATOM 607 N N . VAL A 1 74 ? -17.851 0.943 30.633 1.00 90.75 74 VAL A N 1
ATOM 608 C CA . VAL A 1 74 ? -18.779 -0.041 31.221 1.00 90.75 74 VAL A CA 1
ATOM 609 C C . VAL A 1 74 ? -18.907 -1.322 30.386 1.00 90.75 74 VAL A C 1
ATOM 611 O O . VAL A 1 74 ? -19.721 -2.185 30.692 1.00 90.75 74 VAL A O 1
ATOM 614 N N . CYS A 1 75 ? -18.129 -1.450 29.308 1.00 89.62 75 CYS A N 1
ATOM 615 C CA . CYS A 1 75 ? -18.231 -2.569 28.376 1.00 89.62 75 CYS A CA 1
ATOM 616 C C . CYS A 1 75 ? -17.614 -3.856 28.965 1.00 89.62 75 CYS A C 1
ATOM 618 O O . CYS A 1 75 ? -16.440 -3.825 29.347 1.00 89.62 75 CYS A O 1
ATOM 620 N N . PRO A 1 76 ? -18.327 -5.000 28.953 1.00 89.19 76 PRO A N 1
ATOM 621 C CA . PRO A 1 76 ? -17.811 -6.268 29.481 1.00 89.19 76 PRO A CA 1
ATOM 622 C C . PRO A 1 76 ? -16.617 -6.811 28.679 1.00 89.19 76 PRO A C 1
ATOM 624 O O . PRO A 1 76 ? -15.769 -7.511 29.219 1.00 89.19 76 PRO A O 1
ATOM 627 N N . PHE A 1 77 ? -16.494 -6.437 27.403 1.00 86.44 77 PHE A N 1
ATOM 628 C CA . PHE A 1 77 ? -15.416 -6.890 26.516 1.00 86.44 77 PHE A CA 1
ATOM 629 C C . PHE A 1 77 ? -14.167 -5.997 26.553 1.00 86.44 77 PHE A C 1
ATOM 631 O O . PHE A 1 77 ? -13.261 -6.170 25.739 1.00 86.44 77 PHE A O 1
ATOM 638 N N . ARG A 1 78 ? -14.107 -5.001 27.450 1.00 86.62 78 ARG A N 1
ATOM 639 C CA . ARG A 1 78 ? -13.059 -3.964 27.469 1.00 86.62 78 ARG A CA 1
ATOM 640 C C . ARG A 1 78 ? -11.642 -4.543 27.432 1.00 86.62 78 ARG A C 1
ATOM 642 O O . ARG A 1 78 ? -10.849 -4.107 26.602 1.00 86.62 78 ARG A O 1
ATOM 649 N N . GLU A 1 79 ? -11.341 -5.503 28.307 1.00 84.62 79 GLU A N 1
ATOM 650 C CA . GLU A 1 79 ? -9.983 -6.043 28.479 1.00 84.62 79 GLU A CA 1
ATOM 651 C C . GLU A 1 79 ? -9.458 -6.770 27.235 1.00 84.62 79 GLU A C 1
ATOM 653 O O . GLU A 1 79 ? -8.258 -6.751 26.971 1.00 84.62 79 GLU A O 1
ATOM 658 N N . GLN A 1 80 ? -10.357 -7.365 26.450 1.00 83.88 80 GLN A N 1
ATOM 659 C CA . GLN A 1 80 ? -10.030 -8.079 25.213 1.00 83.88 80 GLN A CA 1
ATOM 660 C C . GLN A 1 80 ? -10.103 -7.157 23.978 1.00 83.88 80 GLN A C 1
ATOM 662 O O . GLN A 1 80 ? -9.478 -7.420 22.950 1.00 83.88 80 GLN A O 1
ATOM 667 N N . CYS A 1 81 ? -10.837 -6.042 24.074 1.00 84.62 81 CYS A N 1
ATOM 668 C CA . CYS A 1 81 ? -11.121 -5.148 22.953 1.00 84.62 81 CYS A CA 1
ATOM 669 C C . CYS A 1 81 ? -9.989 -4.154 22.657 1.00 84.62 81 CYS A C 1
ATOM 671 O O . CYS A 1 81 ? -9.730 -3.845 21.493 1.00 84.62 81 CYS A O 1
ATOM 673 N N . PHE A 1 82 ? -9.294 -3.628 23.667 1.00 85.44 82 PHE A N 1
ATOM 674 C CA . PHE A 1 82 ? -8.156 -2.722 23.467 1.00 85.44 82 PHE A CA 1
ATOM 675 C C . PHE A 1 82 ? -7.189 -2.746 24.656 1.00 85.44 82 PHE A C 1
ATOM 677 O O . PHE A 1 82 ? -7.542 -3.147 25.759 1.00 85.44 82 PHE A O 1
ATOM 684 N N . GLY A 1 83 ? -5.943 -2.323 24.422 1.00 82.31 83 GLY A N 1
ATOM 685 C CA . GLY A 1 83 ? -4.888 -2.364 25.437 1.00 82.31 83 GLY A CA 1
ATOM 686 C C . GLY A 1 83 ? -5.151 -1.447 26.638 1.00 82.31 83 GLY A C 1
ATOM 687 O O . GLY A 1 83 ? -5.841 -0.436 26.522 1.00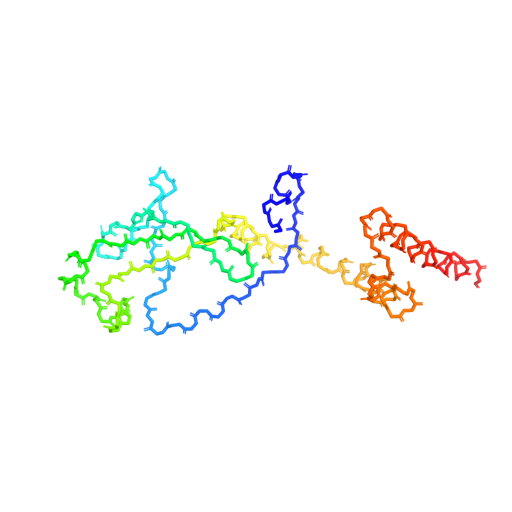 82.31 83 GLY A O 1
ATOM 688 N N . LYS A 1 84 ? -4.535 -1.771 27.785 1.00 81.19 84 LYS A N 1
ATOM 689 C CA . LYS A 1 84 ? -4.730 -1.085 29.082 1.00 81.19 84 LYS A CA 1
ATOM 690 C C . LYS A 1 84 ? -4.493 0.433 29.052 1.00 81.19 84 LYS A C 1
ATOM 692 O O . LYS A 1 84 ? -5.075 1.148 29.861 1.00 81.19 84 LYS A O 1
ATOM 697 N N . THR A 1 85 ? -3.652 0.923 28.142 1.00 84.75 85 THR A N 1
ATOM 698 C CA . THR A 1 85 ? -3.320 2.350 27.992 1.00 84.75 85 THR A CA 1
ATOM 699 C C . THR A 1 85 ? -4.375 3.144 27.222 1.00 84.75 85 THR A C 1
ATOM 701 O O . THR A 1 85 ? -4.439 4.364 27.353 1.00 84.75 85 THR A O 1
ATOM 704 N N . ALA A 1 86 ? -5.218 2.480 26.429 1.00 86.56 86 ALA A N 1
ATOM 705 C CA . ALA A 1 86 ? -6.283 3.137 25.690 1.00 86.56 86 ALA A CA 1
ATOM 706 C C . ALA A 1 86 ? -7.537 3.286 26.565 1.00 86.56 86 ALA A C 1
ATOM 708 O O . ALA A 1 86 ? -7.900 2.412 27.350 1.00 86.56 86 ALA A O 1
ATOM 709 N N . SER A 1 87 ? -8.234 4.413 26.423 1.00 89.06 87 SER A N 1
ATOM 710 C CA . SER A 1 87 ? -9.491 4.672 27.139 1.00 89.06 87 SER A CA 1
ATOM 711 C C . SER A 1 87 ? -10.729 4.204 26.368 1.00 89.06 87 SER A C 1
ATOM 713 O O . SER A 1 87 ? -11.790 4.009 26.965 1.00 89.06 87 SER A O 1
ATOM 715 N N . LYS A 1 88 ? -10.586 4.020 25.053 1.00 90.69 88 LYS A N 1
ATOM 716 C CA . LYS A 1 88 ? -11.644 3.687 24.099 1.00 90.69 88 LYS A CA 1
ATOM 717 C C . LYS A 1 88 ? -11.080 2.880 22.933 1.00 90.69 88 LYS A C 1
ATOM 719 O O . LYS A 1 88 ? -9.884 2.944 22.647 1.00 90.69 88 LYS A O 1
ATOM 724 N N . ARG A 1 89 ? -11.962 2.181 22.221 1.00 91.56 89 ARG A N 1
ATOM 725 C CA . ARG A 1 89 ? -11.614 1.510 20.969 1.00 91.56 89 ARG A CA 1
ATOM 726 C C . ARG A 1 89 ? -11.494 2.526 19.831 1.00 91.56 89 ARG A C 1
ATOM 728 O O . ARG A 1 89 ? -12.408 3.326 19.620 1.00 91.56 89 ARG A O 1
ATOM 735 N N . THR A 1 90 ? -10.404 2.411 19.078 1.00 91.06 90 THR A N 1
ATOM 736 C CA . THR A 1 90 ? -10.130 3.189 17.867 1.00 91.06 90 THR A CA 1
ATOM 737 C C . THR A 1 90 ? -9.848 2.238 16.706 1.00 91.06 90 THR A C 1
ATOM 739 O O . THR A 1 90 ? -9.142 1.246 16.885 1.00 91.06 90 THR A O 1
ATOM 742 N N . ILE A 1 91 ? -10.400 2.531 15.531 1.00 90.50 91 ILE A N 1
ATOM 743 C CA . ILE A 1 91 ? -10.134 1.811 14.282 1.00 90.50 91 ILE A CA 1
ATOM 744 C C . ILE A 1 91 ? -9.542 2.790 13.281 1.00 90.50 91 ILE A C 1
ATOM 746 O O . ILE A 1 91 ? -10.065 3.885 13.083 1.00 90.50 91 ILE A O 1
ATOM 750 N N . GLU A 1 92 ? -8.460 2.372 12.638 1.00 88.88 92 GLU A N 1
ATOM 751 C CA . GLU A 1 92 ? -7.841 3.113 11.550 1.00 88.88 92 GLU A CA 1
ATOM 752 C C . GLU A 1 92 ? -8.130 2.410 10.231 1.00 88.88 92 GLU A C 1
ATOM 754 O O . GLU A 1 92 ? -7.827 1.228 10.053 1.00 88.88 92 GLU A O 1
ATOM 759 N N . ARG A 1 93 ? -8.713 3.150 9.294 1.00 87.12 93 ARG A N 1
ATOM 760 C CA . ARG A 1 93 ? -9.092 2.659 7.974 1.00 87.12 93 ARG A CA 1
ATOM 761 C C . ARG A 1 93 ? -8.339 3.468 6.917 1.00 87.12 93 ARG A C 1
ATOM 763 O O . ARG A 1 93 ? -8.492 4.689 6.892 1.00 87.12 93 ARG A O 1
ATOM 770 N N . PRO A 1 94 ? -7.524 2.852 6.043 1.00 86.25 94 PRO A N 1
ATOM 771 C CA . PRO A 1 94 ? -6.922 3.573 4.922 1.00 86.25 94 PRO A CA 1
ATOM 772 C C . PRO A 1 94 ? -7.998 4.272 4.082 1.00 86.25 94 PRO A C 1
ATOM 774 O O . PRO A 1 94 ? -9.053 3.690 3.855 1.00 86.25 94 PRO A O 1
ATOM 777 N N . ILE A 1 95 ? -7.738 5.471 3.551 1.00 85.44 95 ILE A N 1
ATOM 778 C CA . ILE A 1 95 ? -8.732 6.168 2.701 1.00 85.44 95 ILE A CA 1
ATOM 779 C C . ILE A 1 95 ? -9.142 5.334 1.478 1.00 85.44 95 ILE A C 1
ATOM 781 O O . ILE A 1 95 ? -10.276 5.403 1.030 1.00 85.44 95 ILE A O 1
ATOM 785 N N . ALA A 1 96 ? -8.223 4.540 0.931 1.00 83.06 96 ALA A N 1
ATOM 786 C CA . ALA A 1 96 ? -8.481 3.686 -0.226 1.00 83.06 96 ALA A CA 1
ATOM 787 C C . ALA A 1 96 ? -8.872 2.247 0.170 1.00 83.06 96 ALA A C 1
ATOM 789 O O . ALA A 1 96 ? -8.539 1.309 -0.557 1.00 83.06 96 ALA A O 1
ATOM 790 N N . HIS A 1 97 ? -9.498 2.047 1.334 1.00 84.31 97 HIS A N 1
ATOM 791 C CA . HIS A 1 97 ? -9.786 0.715 1.875 1.00 84.31 97 HIS A CA 1
ATOM 792 C C . HIS A 1 97 ? -10.679 -0.121 0.955 1.00 84.31 97 HIS A C 1
ATOM 794 O O . HIS A 1 97 ? -10.364 -1.279 0.701 1.00 84.31 97 HIS A O 1
ATOM 800 N N . GLU A 1 98 ? -11.719 0.465 0.369 1.00 83.75 98 GLU A N 1
ATOM 801 C CA . GLU A 1 98 ? -12.615 -0.216 -0.573 1.00 83.75 98 GLU A CA 1
ATOM 802 C C . GLU A 1 98 ? -11.844 -0.725 -1.791 1.00 83.75 98 GLU A C 1
ATOM 804 O O . GLU A 1 98 ? -12.050 -1.843 -2.259 1.00 83.75 98 GLU A O 1
ATOM 809 N N . LEU A 1 99 ? -10.895 0.072 -2.287 1.00 85.75 99 LEU A N 1
ATOM 810 C CA . LEU A 1 99 ? -10.063 -0.308 -3.427 1.00 85.75 99 LEU A CA 1
ATOM 811 C C . LEU A 1 99 ? -9.068 -1.416 -3.071 1.00 85.75 99 LEU A C 1
ATOM 813 O O . LEU A 1 99 ? -8.721 -2.228 -3.932 1.00 85.75 99 LEU A O 1
ATOM 817 N N . LEU A 1 100 ? -8.617 -1.461 -1.816 1.00 84.75 100 LEU A N 1
ATOM 818 C CA . LEU A 1 100 ? -7.791 -2.545 -1.294 1.00 84.75 100 LEU A CA 1
ATOM 819 C C . LEU A 1 100 ? -8.602 -3.838 -1.159 1.00 84.75 100 LEU A C 1
ATOM 821 O O . LEU A 1 100 ? -8.131 -4.881 -1.609 1.00 84.75 100 LEU A O 1
ATOM 825 N N . GLU A 1 101 ? -9.815 -3.783 -0.606 1.00 85.19 101 GLU A N 1
ATOM 826 C CA . GLU A 1 101 ? -10.706 -4.945 -0.487 1.00 85.19 101 GLU A CA 1
ATOM 827 C C . GLU A 1 101 ? -11.128 -5.478 -1.861 1.00 85.19 101 GLU A C 1
ATOM 829 O O . GLU A 1 101 ? -10.975 -6.669 -2.135 1.00 85.19 101 GLU A O 1
ATOM 834 N N . ALA A 1 102 ? -11.519 -4.599 -2.787 1.00 87.88 102 ALA A N 1
ATOM 835 C CA . ALA A 1 102 ? -11.800 -4.982 -4.170 1.00 87.88 102 ALA A CA 1
ATOM 836 C C . ALA A 1 102 ? -10.586 -5.662 -4.829 1.00 87.88 102 ALA A C 1
ATOM 838 O O . ALA A 1 102 ? -10.726 -6.660 -5.539 1.00 87.88 102 ALA A O 1
ATOM 839 N N . ASN A 1 103 ? -9.369 -5.171 -4.566 1.00 90.12 103 ASN A N 1
ATOM 840 C CA . ASN A 1 103 ? -8.142 -5.802 -5.050 1.00 90.12 103 ASN A CA 1
ATOM 841 C C . ASN A 1 103 ? -7.864 -7.164 -4.388 1.00 90.12 103 ASN A C 1
ATOM 843 O O . ASN A 1 103 ? -7.397 -8.067 -5.077 1.00 90.12 103 ASN A O 1
ATOM 847 N N . LYS A 1 104 ? -8.173 -7.346 -3.097 1.00 88.75 104 LYS A N 1
ATOM 848 C CA . LYS A 1 104 ? -8.064 -8.644 -2.398 1.00 88.75 104 LYS A CA 1
ATOM 849 C C . LYS A 1 104 ? -9.054 -9.678 -2.925 1.00 88.75 104 LYS A C 1
ATOM 851 O O . LYS A 1 104 ? -8.722 -10.857 -3.004 1.00 88.75 104 LYS A O 1
ATOM 856 N N . ILE A 1 105 ? -10.267 -9.259 -3.274 1.00 90.88 105 ILE A N 1
ATOM 857 C CA . ILE A 1 105 ? -11.242 -10.142 -3.922 1.00 90.88 105 ILE A CA 1
ATOM 858 C C . ILE A 1 105 ? -10.702 -10.537 -5.298 1.00 90.88 105 ILE A C 1
ATOM 860 O O . ILE A 1 105 ? -10.582 -11.723 -5.604 1.00 90.88 105 ILE A O 1
ATOM 864 N N . ARG A 1 106 ? -10.257 -9.550 -6.088 1.00 92.88 106 ARG A N 1
ATOM 865 C CA . ARG A 1 106 ? -9.667 -9.785 -7.412 1.00 92.88 106 ARG A CA 1
ATOM 866 C C . ARG A 1 106 ? -8.436 -10.681 -7.352 1.00 92.88 106 ARG A C 1
ATOM 868 O O . ARG A 1 106 ? -8.248 -11.498 -8.240 1.00 92.88 106 ARG A O 1
ATOM 875 N N . SER A 1 107 ? -7.614 -10.591 -6.307 1.00 92.69 107 SER A N 1
ATOM 876 C CA . SER A 1 107 ? -6.402 -11.407 -6.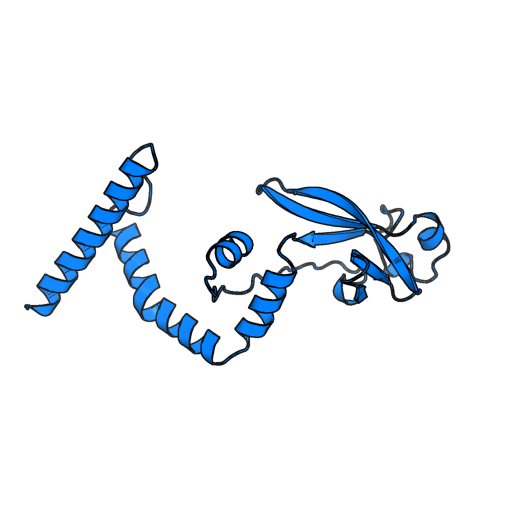200 1.00 92.69 107 SER A CA 1
ATOM 877 C C . SER A 1 107 ? -6.665 -12.908 -6.067 1.00 92.69 107 SER A C 1
ATOM 879 O O . SER A 1 107 ? -5.738 -13.703 -6.208 1.00 92.69 107 SER A O 1
ATOM 881 N N . LYS A 1 108 ? -7.913 -13.304 -5.792 1.00 93.69 108 LYS A N 1
ATOM 882 C CA . LYS A 1 108 ? -8.342 -14.705 -5.728 1.00 93.69 108 LYS A CA 1
ATOM 883 C C . LYS A 1 108 ? -8.821 -15.253 -7.078 1.00 93.69 108 LYS A C 1
ATOM 885 O O . LYS A 1 108 ? -9.025 -16.458 -7.181 1.00 93.69 108 LYS A O 1
ATOM 890 N N . THR A 1 109 ? -8.985 -14.414 -8.102 1.00 96.19 109 THR A N 1
ATOM 891 C CA . THR A 1 109 ? -9.493 -14.843 -9.413 1.00 96.19 109 THR A CA 1
ATOM 892 C C . THR A 1 109 ? -8.398 -15.461 -10.283 1.00 96.19 109 THR A C 1
ATOM 894 O O . THR A 1 109 ? -7.207 -15.160 -10.142 1.00 96.19 109 THR A O 1
ATOM 897 N N . ASP A 1 110 ? -8.791 -16.311 -11.232 1.00 96.88 110 ASP A N 1
ATOM 898 C CA . ASP A 1 110 ? -7.850 -16.893 -12.199 1.00 96.88 110 ASP A CA 1
ATOM 899 C C . ASP A 1 110 ? -7.298 -15.854 -13.174 1.00 96.88 110 ASP A C 1
ATOM 901 O O . ASP A 1 110 ? -6.137 -15.931 -13.585 1.00 96.88 110 ASP A O 1
ATOM 905 N N . GLU A 1 111 ? -8.083 -14.818 -13.471 1.00 95.69 111 GLU A N 1
ATOM 906 C CA . GLU A 1 111 ? -7.608 -13.661 -14.217 1.00 95.69 111 GLU A CA 1
ATOM 907 C C . GLU A 1 111 ? -6.411 -12.999 -13.527 1.00 95.69 111 GLU A C 1
ATOM 909 O O . GLU A 1 111 ? -5.388 -12.763 -14.172 1.00 95.69 111 GLU A O 1
ATOM 914 N N . TYR A 1 112 ? -6.482 -12.759 -12.215 1.00 95.88 112 TYR A N 1
ATOM 915 C CA . TYR A 1 112 ? -5.347 -12.204 -11.486 1.00 95.88 112 TYR A CA 1
ATOM 916 C C . TYR A 1 112 ? -4.115 -13.108 -11.590 1.00 95.88 112 TYR A C 1
ATOM 918 O O . TYR A 1 112 ? -3.022 -12.617 -11.882 1.00 95.88 112 TYR A O 1
ATOM 926 N N . LYS A 1 113 ? -4.275 -14.427 -11.412 1.00 95.06 113 LYS A N 1
ATOM 927 C CA . LYS A 1 113 ? -3.162 -15.388 -11.533 1.00 95.06 113 LYS A CA 1
ATOM 928 C C . LYS A 1 113 ? -2.514 -15.316 -12.919 1.00 95.06 113 LYS A C 1
ATOM 930 O O . LYS A 1 113 ? -1.284 -15.280 -13.024 1.00 95.06 113 LYS A O 1
ATOM 935 N N . ARG A 1 114 ? -3.330 -15.240 -13.976 1.00 95.94 114 ARG A N 1
ATOM 936 C CA . ARG A 1 114 ? -2.884 -15.067 -15.366 1.00 95.94 114 ARG A CA 1
ATOM 937 C C . ARG A 1 114 ? -2.108 -13.762 -15.548 1.00 95.94 114 ARG A C 1
ATOM 939 O O . ARG A 1 114 ? -0.995 -13.797 -16.072 1.00 95.94 114 ARG A O 1
ATOM 946 N N . ILE A 1 115 ? -2.637 -12.632 -15.076 1.00 95.00 115 ILE A N 1
ATOM 947 C CA . ILE A 1 115 ? -1.972 -11.324 -15.185 1.00 95.00 115 ILE A CA 1
ATOM 948 C C . ILE A 1 115 ? -0.644 -11.302 -14.415 1.00 95.00 115 ILE A C 1
ATOM 950 O O . ILE A 1 115 ? 0.364 -10.854 -14.962 1.00 95.00 115 ILE A O 1
ATOM 954 N N . GLN A 1 116 ? -0.581 -11.850 -13.195 1.00 94.50 116 GLN A N 1
ATOM 955 C CA . GLN A 1 116 ? 0.685 -11.943 -12.454 1.00 94.50 116 GLN A CA 1
ATOM 956 C C . GLN A 1 116 ? 1.711 -12.828 -13.175 1.00 94.50 116 GLN A C 1
ATOM 958 O O . GLN A 1 116 ? 2.898 -12.502 -13.199 1.00 94.50 116 GLN A O 1
ATOM 963 N N . LYS A 1 117 ? 1.281 -13.931 -13.808 1.00 94.62 117 LYS A N 1
ATOM 964 C CA . LYS A 1 117 ? 2.174 -14.765 -14.629 1.00 94.62 117 LYS A CA 1
ATOM 965 C C . LYS A 1 117 ? 2.746 -13.967 -15.803 1.00 94.62 117 LYS A C 1
ATOM 967 O O . LYS A 1 117 ? 3.957 -13.986 -16.000 1.00 94.62 117 LYS A O 1
ATOM 972 N N . LEU A 1 118 ? 1.905 -13.231 -16.530 1.00 94.19 118 LEU A N 1
ATOM 973 C CA . LEU A 1 118 ? 2.341 -12.380 -17.640 1.00 94.19 118 LEU A CA 1
ATOM 974 C C . LEU A 1 118 ? 3.294 -11.274 -17.174 1.00 94.19 118 LEU A C 1
ATOM 976 O O . LEU A 1 118 ? 4.311 -11.044 -17.821 1.00 94.19 118 LEU A O 1
ATOM 980 N N . ARG A 1 119 ? 3.030 -10.642 -16.026 1.00 93.88 119 ARG A N 1
ATOM 981 C CA . ARG A 1 119 ? 3.920 -9.630 -15.438 1.00 93.88 119 ARG A CA 1
ATOM 982 C C . ARG A 1 119 ? 5.327 -10.180 -15.190 1.00 93.88 119 ARG A C 1
ATOM 984 O O . ARG A 1 119 ? 6.298 -9.518 -15.554 1.00 93.88 119 ARG A O 1
ATOM 991 N N . ARG A 1 120 ? 5.440 -11.380 -14.610 1.00 92.25 120 ARG A N 1
ATOM 992 C CA . ARG A 1 120 ? 6.739 -12.034 -14.367 1.00 92.25 120 ARG A CA 1
ATOM 993 C C . ARG A 1 120 ? 7.504 -12.296 -15.663 1.00 92.25 120 ARG A C 1
ATOM 995 O O . ARG A 1 120 ? 8.703 -12.053 -15.725 1.00 92.25 120 ARG A O 1
ATOM 1002 N N . VAL A 1 121 ? 6.802 -12.745 -16.704 1.00 91.19 121 VAL A N 1
ATOM 1003 C CA . VAL A 1 121 ? 7.409 -13.071 -18.005 1.00 91.19 121 VAL A CA 1
ATOM 1004 C C . VAL A 1 121 ? 7.829 -11.810 -18.764 1.00 91.19 121 VAL A C 1
ATOM 1006 O O . VAL A 1 121 ? 8.970 -11.698 -19.204 1.00 91.19 121 VAL A O 1
ATOM 1009 N N . TRP A 1 122 ? 6.922 -10.845 -18.912 1.00 88.69 122 TRP A N 1
ATOM 1010 C CA . TRP A 1 122 ? 7.104 -9.725 -19.836 1.00 88.69 122 TRP A CA 1
ATOM 1011 C C . TRP A 1 122 ? 7.685 -8.480 -19.170 1.00 88.69 122 TRP A C 1
ATOM 1013 O O . TRP A 1 122 ? 8.557 -7.813 -19.735 1.00 88.69 122 TRP A O 1
ATOM 1023 N N . CYS A 1 123 ? 7.224 -8.148 -17.965 1.00 91.94 123 CYS A N 1
ATOM 1024 C CA . CYS A 1 123 ? 7.582 -6.894 -17.311 1.00 91.94 123 CYS A CA 1
ATOM 1025 C C . CYS A 1 123 ? 8.845 -7.048 -16.460 1.00 91.94 123 CYS A C 1
ATOM 1027 O O . CYS A 1 123 ? 9.799 -6.296 -16.648 1.00 91.94 123 CYS A O 1
ATOM 1029 N N . GLU A 1 124 ? 8.876 -8.007 -15.534 1.00 93.38 124 GLU A N 1
ATOM 1030 C CA . GLU A 1 124 ? 9.914 -8.064 -14.492 1.00 93.38 124 GLU A CA 1
ATOM 1031 C C . GLU A 1 124 ? 11.321 -8.274 -15.060 1.00 93.38 124 GLU A C 1
ATOM 1033 O O . GLU A 1 124 ? 12.235 -7.535 -14.693 1.00 93.38 124 GLU A O 1
ATOM 1038 N N . GLY A 1 125 ? 11.488 -9.180 -16.030 1.00 91.81 125 GLY A N 1
ATOM 1039 C CA . GLY A 1 125 ? 12.774 -9.376 -16.713 1.00 91.81 125 GLY A CA 1
ATOM 1040 C C . GLY A 1 125 ? 13.243 -8.138 -17.492 1.00 91.81 125 GLY A C 1
ATOM 1041 O O . GLY A 1 125 ? 14.423 -7.771 -17.446 1.00 91.81 125 GLY A O 1
ATOM 1042 N N . SER A 1 126 ? 12.313 -7.443 -18.160 1.00 93.00 126 SER A N 1
ATOM 1043 C CA . SER A 1 126 ? 12.590 -6.193 -18.884 1.00 93.00 126 SER A CA 1
ATOM 1044 C C . SER A 1 126 ? 13.056 -5.094 -17.927 1.00 93.00 126 SER A C 1
ATOM 1046 O O . SER A 1 126 ? 14.097 -4.475 -18.149 1.00 93.00 126 SER A O 1
ATOM 1048 N N . PHE A 1 127 ? 12.328 -4.887 -16.826 1.00 93.44 127 PHE A N 1
ATOM 1049 C CA . PHE A 1 127 ? 12.681 -3.900 -15.805 1.00 93.44 127 PHE A CA 1
ATOM 1050 C C . PHE A 1 127 ? 13.991 -4.237 -15.096 1.00 93.44 127 PHE A C 1
ATOM 1052 O O . PHE A 1 127 ? 14.807 -3.340 -14.887 1.00 93.44 127 PHE A O 1
ATOM 1059 N N . GLY A 1 128 ? 14.228 -5.508 -14.765 1.00 94.62 128 GLY A N 1
ATOM 1060 C CA . GLY A 1 128 ? 15.492 -5.961 -14.184 1.00 94.62 128 GLY A CA 1
ATOM 1061 C C . GLY A 1 128 ? 16.676 -5.652 -15.100 1.00 94.62 128 GLY A C 1
ATOM 1062 O O . GLY A 1 128 ? 17.673 -5.081 -14.655 1.00 94.62 128 GLY A O 1
ATOM 1063 N N . THR A 1 129 ? 16.537 -5.928 -16.399 1.00 94.25 129 THR A N 1
ATOM 1064 C CA . THR A 1 129 ? 17.564 -5.616 -17.404 1.00 94.25 129 THR A CA 1
ATOM 1065 C C . THR A 1 129 ? 17.793 -4.111 -17.529 1.00 94.25 129 THR A C 1
ATOM 1067 O O . THR A 1 129 ? 18.940 -3.667 -17.523 1.00 94.25 129 THR A O 1
ATOM 1070 N N . MET A 1 130 ? 16.726 -3.309 -17.604 1.00 95.12 130 MET A N 1
ATOM 1071 C CA . MET A 1 130 ? 16.859 -1.854 -17.709 1.00 95.12 130 MET A CA 1
ATOM 1072 C C . MET A 1 130 ? 17.550 -1.245 -16.486 1.00 95.12 130 MET A C 1
ATOM 1074 O O . MET A 1 130 ? 18.437 -0.404 -16.632 1.00 95.12 130 MET A O 1
ATOM 1078 N N . LYS A 1 131 ? 17.193 -1.699 -15.280 1.00 94.44 131 LYS A N 1
ATOM 1079 C CA . LYS A 1 131 ? 17.810 -1.227 -14.035 1.00 94.44 131 LYS A CA 1
ATOM 1080 C C . LYS A 1 131 ? 19.291 -1.587 -13.962 1.00 94.44 131 LYS A C 1
ATOM 1082 O O . LYS A 1 131 ? 20.106 -0.717 -13.685 1.00 94.44 131 LYS A O 1
ATOM 1087 N N . THR A 1 132 ? 19.634 -2.843 -14.237 1.00 95.00 132 THR A N 1
ATOM 1088 C CA . THR A 1 132 ? 21.003 -3.358 -14.058 1.00 95.00 132 THR A CA 1
ATOM 1089 C C . THR A 1 132 ? 21.958 -2.969 -15.182 1.00 95.00 132 THR A C 1
ATOM 1091 O O . THR A 1 132 ? 23.131 -2.736 -14.916 1.00 95.00 132 THR A O 1
ATOM 1094 N N . LYS A 1 133 ? 21.482 -2.901 -16.432 1.00 93.88 133 LYS A N 1
ATOM 1095 C CA . LYS A 1 133 ? 22.345 -2.766 -17.619 1.00 93.88 133 LYS A CA 1
ATOM 1096 C C . LYS A 1 133 ? 22.122 -1.495 -18.433 1.00 93.88 133 LYS A C 1
ATOM 1098 O O . LYS A 1 133 ? 22.932 -1.222 -19.310 1.00 93.88 133 LYS A O 1
ATOM 1103 N N . LEU A 1 134 ? 21.029 -0.758 -18.215 1.00 94.06 134 LEU A N 1
ATOM 1104 C CA . LEU A 1 134 ? 20.630 0.371 -19.071 1.00 94.06 134 LEU A CA 1
ATOM 1105 C C . LEU A 1 134 ? 20.354 1.648 -18.265 1.00 94.06 134 LEU A C 1
ATOM 1107 O O . LEU A 1 134 ? 19.472 2.424 -18.620 1.00 94.06 134 LEU A O 1
ATOM 1111 N N . ASN A 1 135 ? 21.106 1.873 -17.183 1.00 90.06 135 ASN A N 1
ATOM 1112 C CA . ASN A 1 135 ? 21.094 3.111 -16.394 1.00 90.06 135 ASN A CA 1
ATOM 1113 C C . ASN A 1 135 ? 19.729 3.512 -15.808 1.00 90.06 135 ASN A C 1
ATOM 1115 O O . ASN A 1 135 ? 19.502 4.690 -15.546 1.00 90.06 135 ASN A O 1
ATOM 1119 N N . LEU A 1 136 ? 18.833 2.554 -15.549 1.00 94.44 136 LEU A N 1
ATOM 1120 C CA . LEU A 1 136 ? 17.526 2.831 -14.936 1.00 94.44 136 LEU A CA 1
ATOM 1121 C C . LEU A 1 136 ? 17.483 2.543 -13.423 1.00 94.44 136 LEU A C 1
ATOM 1123 O O . LEU A 1 136 ? 16.417 2.593 -12.815 1.00 94.44 136 LEU A O 1
ATOM 1127 N N . LEU A 1 137 ? 18.618 2.212 -12.792 1.00 94.25 137 LEU A N 1
ATOM 1128 C CA . LEU A 1 137 ? 18.665 1.971 -11.342 1.00 94.25 137 LEU A CA 1
ATOM 1129 C C . LEU A 1 137 ? 18.418 3.251 -10.531 1.00 94.25 137 LEU A C 1
ATOM 1131 O O . LEU A 1 137 ? 17.757 3.204 -9.498 1.00 94.25 137 LEU A O 1
ATOM 1135 N N . LYS A 1 138 ? 18.947 4.384 -11.005 1.00 93.75 138 LYS A N 1
ATOM 1136 C CA . LYS A 1 138 ? 18.817 5.700 -10.375 1.00 93.75 138 LYS A CA 1
ATOM 1137 C C . LYS A 1 138 ? 18.551 6.775 -11.421 1.00 93.75 138 LYS A C 1
ATOM 1139 O O . LYS A 1 138 ? 18.999 6.673 -12.563 1.00 93.75 138 LYS A O 1
ATOM 1144 N N . THR A 1 139 ? 17.848 7.826 -11.024 1.00 93.12 139 THR A N 1
ATOM 1145 C CA . THR A 1 139 ? 17.665 9.026 -11.843 1.00 93.12 139 THR A CA 1
ATOM 1146 C C . THR A 1 139 ? 18.937 9.865 -11.793 1.00 93.12 139 THR A C 1
ATOM 1148 O O . THR A 1 139 ? 19.360 10.271 -10.712 1.00 93.12 139 THR A O 1
ATOM 1151 N N . ASN A 1 140 ? 19.548 10.134 -12.947 1.00 90.31 140 ASN A N 1
ATOM 1152 C CA . ASN A 1 140 ? 20.774 10.939 -13.031 1.00 90.31 140 ASN A CA 1
ATOM 1153 C C . ASN A 1 140 ? 20.495 12.399 -13.414 1.00 90.31 140 ASN A C 1
ATOM 1155 O O . ASN A 1 140 ? 21.396 13.232 -13.384 1.00 90.31 140 ASN A O 1
ATOM 1159 N N . LYS A 1 141 ? 19.248 12.715 -13.779 1.00 92.94 141 LYS A N 1
ATOM 1160 C CA . LYS A 1 141 ? 18.802 14.060 -14.151 1.00 92.94 141 LYS A CA 1
ATOM 1161 C C . LYS A 1 141 ? 17.765 14.584 -13.148 1.00 92.94 141 LYS A C 1
ATOM 1163 O O . LYS A 1 141 ? 17.131 13.808 -12.437 1.00 92.94 141 LYS A O 1
ATOM 1168 N N . ARG A 1 142 ? 17.596 15.910 -13.094 1.00 95.06 142 ARG A N 1
ATOM 1169 C CA . ARG A 1 142 ? 16.580 16.598 -12.275 1.00 95.06 142 ARG A CA 1
ATOM 1170 C C . ARG A 1 142 ? 15.444 17.109 -13.165 1.00 95.06 142 ARG A C 1
ATOM 1172 O O . ARG A 1 142 ? 15.716 17.637 -14.240 1.00 95.06 142 ARG A O 1
ATOM 1179 N N . GLY A 1 143 ? 14.205 16.997 -12.687 1.00 96.38 143 GLY A N 1
ATOM 1180 C CA . GLY A 1 143 ? 12.993 17.404 -13.409 1.00 96.38 143 GLY A CA 1
ATOM 1181 C C . GLY A 1 143 ? 12.340 16.256 -14.185 1.00 96.38 143 GLY A C 1
ATOM 1182 O O . GLY A 1 143 ? 13.029 15.380 -14.708 1.00 96.38 143 GLY A O 1
ATOM 1183 N N . ILE A 1 144 ? 11.003 16.261 -14.239 1.00 96.06 144 ILE A N 1
ATOM 1184 C CA . ILE A 1 144 ? 10.191 15.166 -14.800 1.00 96.06 144 ILE A CA 1
ATOM 1185 C C . ILE A 1 144 ? 10.530 14.920 -16.273 1.00 96.06 144 ILE A C 1
ATOM 1187 O O . ILE A 1 144 ? 10.750 13.776 -16.654 1.00 96.06 144 ILE A O 1
ATOM 1191 N N . GLU A 1 145 ? 10.652 15.978 -17.076 1.00 97.00 145 GLU A N 1
ATOM 1192 C CA . GLU A 1 145 ? 10.950 15.882 -18.513 1.00 97.00 145 GLU A CA 1
ATOM 1193 C C . GLU A 1 145 ? 12.298 15.200 -18.783 1.00 97.00 145 GLU A C 1
ATOM 1195 O O . GLU A 1 145 ? 12.393 14.264 -19.574 1.00 97.00 145 GLU A O 1
ATOM 1200 N N . LYS A 1 146 ? 13.345 15.606 -18.059 1.00 96.56 146 LYS A N 1
ATOM 1201 C CA . LYS A 1 146 ? 14.690 15.032 -18.209 1.00 96.56 146 LYS A CA 1
ATOM 1202 C C . LYS A 1 146 ? 14.757 13.587 -17.704 1.00 96.56 146 LYS A C 1
ATOM 1204 O O . LYS A 1 146 ? 15.488 12.766 -18.254 1.00 96.56 146 LYS A O 1
ATOM 1209 N N . ILE A 1 147 ? 14.011 13.256 -16.650 1.00 96.31 147 ILE A N 1
ATOM 1210 C CA . ILE A 1 147 ? 13.905 11.873 -16.164 1.00 96.31 147 ILE A CA 1
ATOM 1211 C C . ILE A 1 147 ? 13.143 11.009 -17.176 1.00 96.31 147 ILE A C 1
ATOM 1213 O O . ILE A 1 147 ? 13.556 9.881 -17.439 1.00 96.31 147 ILE A O 1
ATOM 1217 N N . LEU A 1 148 ? 12.075 11.536 -17.780 1.00 96.31 148 LEU A N 1
ATOM 1218 C CA . LEU A 1 148 ? 11.322 10.855 -18.831 1.00 96.31 148 LEU A CA 1
ATOM 1219 C C . LEU A 1 148 ? 12.224 10.522 -20.024 1.00 96.31 148 LEU A C 1
ATOM 1221 O O . LEU A 1 148 ? 12.240 9.378 -20.469 1.00 96.31 148 LEU A O 1
ATOM 1225 N N . GLU A 1 149 ? 13.029 11.480 -20.480 1.00 95.94 149 GLU A N 1
ATOM 1226 C CA . GLU A 1 149 ? 14.033 11.277 -21.528 1.00 95.94 149 GLU A CA 1
ATOM 1227 C C . GLU A 1 149 ? 14.989 10.113 -21.190 1.00 95.94 149 GLU A C 1
ATOM 1229 O O . GLU A 1 149 ? 15.188 9.214 -22.006 1.00 95.94 149 GLU A O 1
ATOM 1234 N N . GLN A 1 150 ? 15.531 10.069 -19.963 1.00 94.81 150 GLN A N 1
ATOM 1235 C CA . GLN A 1 150 ? 16.382 8.960 -19.506 1.00 94.81 150 GLN A CA 1
ATOM 1236 C C . GLN A 1 150 ? 15.646 7.612 -19.592 1.00 94.81 150 GLN A C 1
ATOM 1238 O O . GLN A 1 150 ? 16.200 6.643 -20.111 1.00 94.81 150 GLN A O 1
ATOM 1243 N N . CYS A 1 151 ? 14.399 7.545 -19.115 1.00 95.50 151 CYS A N 1
ATOM 1244 C CA . CYS A 1 151 ? 13.579 6.334 -19.185 1.00 95.50 151 CYS A CA 1
ATOM 1245 C C . CYS A 1 151 ? 13.343 5.878 -20.634 1.00 95.50 151 CYS A C 1
ATOM 1247 O O . CYS A 1 151 ? 13.446 4.683 -20.926 1.00 95.50 151 CYS A O 1
ATOM 1249 N N . LEU A 1 152 ? 13.055 6.818 -21.540 1.00 95.88 152 LEU A N 1
ATOM 1250 C CA . LEU A 1 152 ? 12.843 6.543 -22.961 1.00 95.88 152 LEU A CA 1
ATOM 1251 C C . LEU A 1 152 ? 14.116 6.006 -23.623 1.00 95.88 152 LEU A C 1
ATOM 1253 O O . LEU A 1 152 ? 14.042 5.019 -24.353 1.00 95.88 152 LEU A O 1
ATOM 1257 N N . PHE A 1 153 ? 15.288 6.566 -23.311 1.00 95.50 153 PHE A N 1
ATOM 1258 C CA . PHE A 1 153 ? 16.562 6.042 -23.814 1.00 95.50 153 PHE A CA 1
ATOM 1259 C C . PHE A 1 153 ? 16.868 4.630 -23.304 1.00 95.50 153 PHE A C 1
ATOM 1261 O O . PHE A 1 153 ? 17.310 3.782 -24.082 1.00 95.50 153 PHE A O 1
ATOM 1268 N N . SER A 1 154 ? 16.588 4.331 -22.031 1.00 95.50 154 SER A N 1
ATOM 1269 C CA . SER A 1 154 ? 16.717 2.966 -21.502 1.00 95.50 154 SER A CA 1
ATOM 1270 C C . SER A 1 154 ? 15.790 1.983 -22.228 1.00 95.50 154 SER A C 1
ATOM 1272 O O . SER A 1 154 ? 16.213 0.873 -22.561 1.00 95.50 154 SER A O 1
ATOM 1274 N N . ALA A 1 155 ? 14.543 2.381 -22.504 1.00 95.12 155 ALA A N 1
ATOM 1275 C CA . ALA A 1 155 ? 13.586 1.561 -23.246 1.00 95.12 155 ALA A CA 1
ATOM 1276 C C . ALA A 1 155 ? 14.020 1.349 -24.707 1.00 95.12 155 ALA A C 1
ATOM 1278 O O . ALA A 1 155 ? 13.986 0.221 -25.202 1.00 95.12 155 ALA A O 1
ATOM 1279 N N . LEU A 1 156 ? 14.500 2.405 -25.371 1.00 96.62 156 LEU A N 1
ATOM 1280 C CA . LEU A 1 156 ? 15.041 2.341 -26.727 1.00 96.62 156 LEU A CA 1
ATOM 1281 C C . LEU A 1 156 ? 16.218 1.363 -26.803 1.00 96.62 156 LEU A C 1
ATOM 1283 O O . LEU A 1 156 ? 16.215 0.462 -27.638 1.00 96.62 156 LEU A O 1
ATOM 1287 N N . ALA A 1 157 ? 17.186 1.478 -25.892 1.00 96.31 157 ALA A N 1
ATOM 1288 C CA . ALA A 1 157 ? 18.341 0.587 -25.854 1.00 96.31 157 ALA A CA 1
ATOM 1289 C C . ALA A 1 157 ? 17.943 -0.885 -25.630 1.00 96.31 157 ALA A C 1
ATOM 1291 O O . ALA A 1 157 ? 18.542 -1.786 -26.223 1.00 96.31 157 ALA A O 1
ATOM 1292 N N . LEU A 1 158 ? 16.919 -1.151 -24.807 1.00 95.44 158 LEU A N 1
ATOM 1293 C CA . LEU A 1 158 ? 16.381 -2.503 -24.632 1.00 95.44 158 LEU A CA 1
ATOM 1294 C C . LEU A 1 158 ? 15.763 -3.033 -25.933 1.00 95.44 158 LEU A C 1
ATOM 1296 O O . LEU A 1 158 ? 16.020 -4.179 -26.308 1.00 95.44 158 LEU A O 1
ATOM 1300 N N . ASN A 1 159 ? 14.962 -2.212 -26.614 1.00 95.19 159 ASN A N 1
ATOM 1301 C CA . ASN A 1 159 ? 14.300 -2.590 -27.860 1.00 95.19 159 ASN A CA 1
ATOM 1302 C C . ASN A 1 159 ? 15.313 -2.848 -28.981 1.00 95.19 159 ASN A C 1
ATOM 1304 O O . ASN A 1 159 ? 15.215 -3.876 -29.645 1.00 95.19 159 ASN A O 1
ATOM 1308 N N . LEU A 1 160 ? 16.345 -2.010 -29.117 1.00 96.19 160 LEU A N 1
ATOM 1309 C CA . LEU A 1 160 ? 17.435 -2.230 -30.074 1.00 96.19 160 LEU A CA 1
ATOM 1310 C C . LEU A 1 160 ? 18.147 -3.567 -29.826 1.00 96.19 160 LEU A C 1
ATOM 1312 O O . LEU A 1 160 ? 18.329 -4.350 -30.755 1.00 96.19 160 LEU A O 1
ATOM 1316 N N . LYS A 1 161 ? 18.476 -3.893 -28.566 1.00 94.75 161 LYS A N 1
ATOM 1317 C CA . LYS A 1 161 ? 19.073 -5.197 -28.218 1.00 94.75 161 LYS A CA 1
ATOM 1318 C C . LYS A 1 161 ? 18.176 -6.378 -28.598 1.00 94.75 161 LYS A C 1
ATOM 1320 O O . LYS A 1 161 ? 18.683 -7.417 -29.011 1.00 94.75 161 LYS A O 1
ATOM 1325 N N . ARG A 1 162 ? 16.855 -6.237 -28.452 1.00 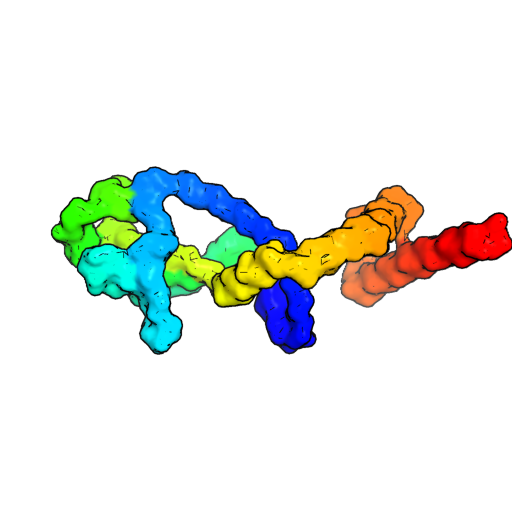94.12 162 ARG A N 1
ATOM 1326 C CA . ARG A 1 162 ? 15.886 -7.265 -28.863 1.00 94.12 162 ARG A CA 1
ATOM 1327 C C . ARG A 1 162 ? 15.817 -7.420 -30.375 1.00 94.12 162 ARG A C 1
ATOM 1329 O O . ARG A 1 162 ? 15.798 -8.553 -30.834 1.00 94.12 162 ARG A O 1
ATOM 1336 N N . MET A 1 163 ? 15.811 -6.315 -31.120 1.00 96.69 163 MET A N 1
ATOM 1337 C CA . MET A 1 163 ? 15.803 -6.339 -32.584 1.00 96.69 163 MET A CA 1
ATOM 1338 C C . MET A 1 163 ? 17.047 -7.037 -33.127 1.00 96.69 163 MET A C 1
ATOM 1340 O O . MET A 1 163 ? 16.916 -7.964 -33.912 1.00 96.69 163 MET A O 1
ATOM 1344 N N . VAL A 1 164 ? 18.238 -6.678 -32.636 1.00 97.00 164 VAL A N 1
ATOM 1345 C CA . VAL A 1 164 ? 19.489 -7.345 -33.037 1.00 97.00 164 VAL A CA 1
ATOM 1346 C C . VAL A 1 164 ? 19.438 -8.845 -32.739 1.00 97.00 164 VAL A C 1
ATOM 1348 O O . VAL A 1 164 ? 19.815 -9.646 -33.581 1.00 97.00 164 VAL A O 1
ATOM 1351 N N . LYS A 1 165 ? 18.918 -9.243 -31.570 1.00 93.94 165 LYS A N 1
ATOM 1352 C CA . LYS A 1 165 ? 18.746 -10.662 -31.224 1.00 93.94 165 LYS A CA 1
ATOM 1353 C C . LYS A 1 165 ? 17.721 -11.388 -32.109 1.00 93.94 165 LYS A C 1
ATOM 1355 O O . LYS A 1 165 ? 17.805 -12.596 -32.218 1.00 93.94 165 LYS A O 1
ATOM 1360 N N . ALA A 1 166 ? 16.726 -10.695 -32.655 1.00 94.31 166 ALA A N 1
ATOM 1361 C CA . ALA A 1 166 ? 15.713 -11.302 -33.520 1.00 94.31 166 ALA A CA 1
ATOM 1362 C C . ALA A 1 166 ? 16.172 -11.427 -34.983 1.00 94.31 166 ALA A C 1
ATOM 1364 O O . ALA A 1 166 ? 15.575 -12.186 -35.738 1.00 94.31 166 ALA A O 1
ATOM 1365 N N . LEU A 1 167 ? 17.186 -10.651 -35.376 1.00 94.31 167 LEU A N 1
ATOM 1366 C CA . LEU A 1 167 ? 17.779 -10.660 -36.715 1.00 94.31 167 LEU A CA 1
ATOM 1367 C C . LEU A 1 167 ? 18.943 -11.657 -36.855 1.00 94.31 167 LEU A C 1
ATOM 1369 O O . LEU A 1 167 ? 19.307 -11.986 -37.979 1.00 94.31 167 LEU A O 1
ATOM 1373 N N . ASN A 1 168 ? 19.508 -12.106 -35.731 1.00 71.81 168 ASN A N 1
ATOM 1374 C CA . ASN A 1 168 ? 20.577 -13.106 -35.642 1.00 71.81 168 ASN A CA 1
ATOM 1375 C C . ASN A 1 168 ? 20.026 -14.438 -35.130 1.00 71.81 168 ASN A C 1
ATOM 1377 O O . ASN A 1 168 ? 20.624 -15.478 -35.474 1.00 71.81 168 ASN A O 1
#

Sequence (168 aa):
MHHGLKTLEITGYISPTQSNTAHNSTSYRDFIYDDENDTYTCQNQQKLSFTHLRRTDEQQYYKVYSAKAKDCKVCPFREQCFGKTASKRTIERPIAHELLEANKIRSKTDEYKRIQKLRRVWCEGSFGTMKTKLNLLKTNKRGIEKILEQCLFSALALNLKRMVKALN

Secondary structure (DSSP, 8-state):
-HHHHHHTT----PPPP------SS--GGGSEEETTTTEEE-TTS-EEEEEEEEE-TTS-EEEEEE--HHHHHS-TTHHHHS-TT-SS-EEEEETTHHHHHHHHHHTTSHHHHHHHHHIIIIIIHHHHHHHHHSS-SS--SSSHHHHHHHHHHHHHHHHHHHHHHHH-

pLDDT: mean 88.04, std 10.53, range [39.81, 97.0]